Protein AF-A0A945N328-F1 (afdb_monomer)

Sequence (75 aa):
MPRASDLSFFDIGSHPVPTATNPLGVKGAGEGGTVGALASVMNAVNDALAPLGVKNLGMPATPERVWAAIQSAQA

Foldseek 3Di:
DDDPVRDDDDDDDDDDDFDPPDPVSDDDCPCVCVVVVVVVVLVVLCVVCVVLQQNHDDPDPDPVSSVVSSVVRVD

Solvent-accessible surface area (backbone atoms only — not compa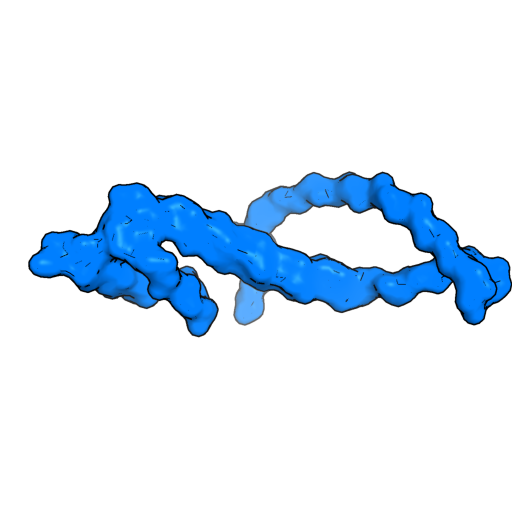rable to full-atom values): 5023 Å² total; per-residue (Å²): 132,86,55,83,88,73,55,80,90,80,88,87,85,88,81,92,75,72,41,90,89,46,99,81,27,73,78,92,59,91,56,56,61,65,62,50,48,56,57,51,52,48,48,52,54,35,59,71,35,39,89,55,57,35,88,77,73,68,86,73,84,43,74,68,57,51,51,52,44,47,57,63,43,73,109

Secondary structure (DSSP, 8-state):
---GGGS------------SSSTT-----TTHHHHHHHHHHHHHHHHHHGGGT----PSP--HHHHHHHHHHH--

Structure (mmCIF, N/CA/C/O backbone):
data_AF-A0A945N328-F1
#
_entry.id   AF-A0A945N328-F1
#
loop_
_atom_site.group_PDB
_atom_site.id
_atom_site.type_symbol
_atom_site.label_atom_id
_atom_site.label_alt_id
_atom_site.label_comp_id
_atom_site.label_asym_id
_atom_site.label_entity_id
_atom_site.label_seq_id
_atom_site.pdbx_PDB_ins_code
_atom_site.Cartn_x
_atom_site.Cartn_y
_atom_site.Cartn_z
_atom_site.occupancy
_atom_site.B_iso_or_equiv
_atom_site.auth_seq_id
_atom_site.auth_comp_id
_atom_site.auth_asym_id
_atom_site.auth_atom_id
_atom_site.pdbx_PDB_model_num
ATOM 1 N N . MET A 1 1 ? 8.132 -8.502 11.229 1.00 88.75 1 MET A N 1
ATOM 2 C CA . MET A 1 1 ? 8.168 -8.752 9.773 1.00 88.75 1 MET A CA 1
ATOM 3 C C . MET A 1 1 ? 6.912 -9.512 9.386 1.00 88.75 1 MET A C 1
ATOM 5 O O . MET A 1 1 ? 6.587 -10.436 10.129 1.00 88.75 1 MET A O 1
ATOM 9 N N . PRO A 1 2 ? 6.214 -9.116 8.307 1.00 91.75 2 PRO A N 1
ATOM 10 C CA . PRO A 1 2 ? 5.006 -9.796 7.849 1.00 91.75 2 PRO A CA 1
ATOM 11 C C . PRO A 1 2 ? 5.310 -11.223 7.373 1.00 91.75 2 PRO A C 1
ATOM 13 O O . PRO A 1 2 ? 6.383 -11.496 6.831 1.00 91.75 2 PRO A O 1
ATOM 16 N N . ARG A 1 3 ? 4.365 -12.131 7.596 1.00 96.12 3 ARG A N 1
ATOM 17 C CA . ARG A 1 3 ? 4.325 -13.509 7.094 1.00 96.12 3 ARG A CA 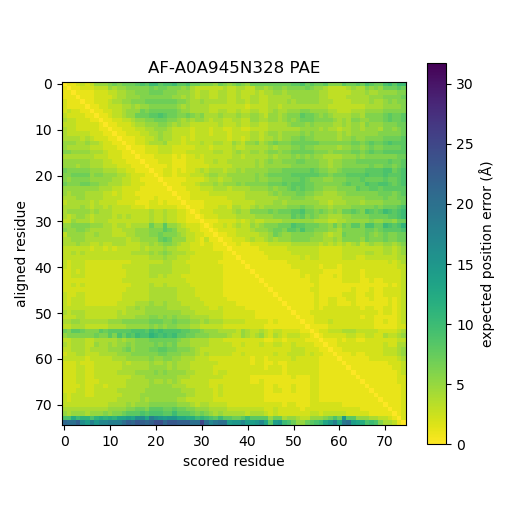1
ATOM 18 C C . ARG A 1 3 ? 3.452 -13.581 5.843 1.00 96.12 3 ARG A C 1
ATOM 20 O O . ARG A 1 3 ? 2.723 -12.647 5.530 1.00 96.12 3 ARG A O 1
ATOM 27 N N . ALA A 1 4 ? 3.480 -14.722 5.154 1.00 94.31 4 ALA A N 1
ATOM 28 C CA . ALA A 1 4 ? 2.652 -14.944 3.966 1.00 94.31 4 ALA A CA 1
ATOM 29 C C . ALA A 1 4 ? 1.149 -14.721 4.227 1.00 94.31 4 ALA A C 1
ATOM 31 O O . ALA A 1 4 ? 0.451 -14.214 3.360 1.00 94.31 4 ALA A O 1
ATOM 32 N N . SER A 1 5 ? 0.669 -15.046 5.431 1.00 96.12 5 SER A N 1
ATOM 33 C CA . SER A 1 5 ? -0.722 -14.837 5.853 1.00 96.12 5 SER A CA 1
ATOM 34 C C . SER A 1 5 ? -1.091 -13.381 6.150 1.00 96.12 5 SER A C 1
ATOM 36 O O . SER A 1 5 ? -2.269 -13.091 6.317 1.00 96.12 5 SER A O 1
ATOM 38 N N . ASP A 1 6 ? -0.111 -12.481 6.258 1.00 93.00 6 ASP A N 1
ATOM 39 C CA . ASP A 1 6 ? -0.343 -11.081 6.637 1.00 93.00 6 ASP A CA 1
ATOM 40 C C . ASP A 1 6 ? -0.588 -10.186 5.408 1.00 93.00 6 ASP A C 1
ATOM 42 O O . ASP A 1 6 ? -0.879 -8.999 5.551 1.00 93.00 6 ASP A O 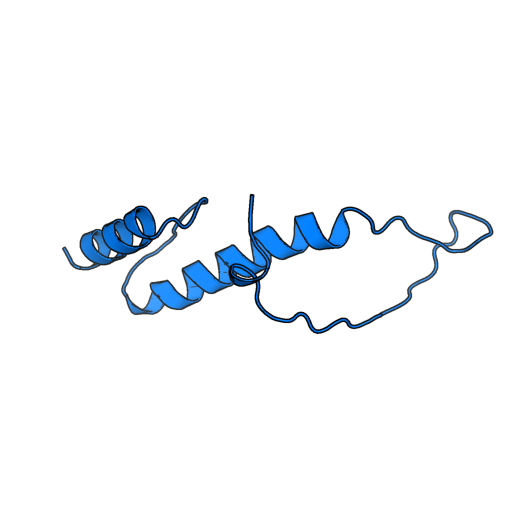1
ATOM 46 N N . LEU A 1 7 ? -0.434 -10.733 4.197 1.00 90.75 7 LEU A N 1
ATOM 47 C CA . LEU A 1 7 ? -0.530 -10.008 2.933 1.00 90.75 7 LEU A CA 1
ATOM 48 C C . LEU A 1 7 ? -1.732 -10.488 2.118 1.00 90.75 7 LEU A C 1
ATOM 50 O O . LEU A 1 7 ? -2.061 -11.671 2.093 1.00 90.75 7 LEU A O 1
ATOM 54 N N . SER A 1 8 ? -2.361 -9.552 1.411 1.00 88.81 8 SER A N 1
ATOM 55 C CA . SER A 1 8 ? -3.337 -9.872 0.365 1.00 88.81 8 SER A CA 1
ATOM 56 C C . SER A 1 8 ? -2.629 -10.285 -0.928 1.00 88.81 8 SER A C 1
ATOM 58 O O . SER A 1 8 ? -1.443 -10.004 -1.111 1.00 88.81 8 SER A O 1
ATOM 60 N N . PHE A 1 9 ? -3.356 -10.926 -1.844 1.00 93.69 9 PHE A N 1
ATOM 61 C CA . PHE A 1 9 ? -2.866 -11.110 -3.210 1.00 93.69 9 PHE A CA 1
ATOM 62 C C . PHE A 1 9 ? -2.704 -9.754 -3.911 1.00 93.69 9 PHE A C 1
ATOM 64 O O . PHE A 1 9 ? -3.432 -8.805 -3.618 1.00 93.69 9 PHE A O 1
ATOM 71 N N . PHE A 1 10 ? -1.738 -9.674 -4.826 1.00 91.12 10 PHE A N 1
ATOM 72 C CA . PHE A 1 10 ? -1.413 -8.454 -5.559 1.00 91.12 10 PHE A CA 1
ATOM 73 C C . PHE A 1 10 ? -1.768 -8.611 -7.033 1.00 91.12 10 PHE A C 1
ATOM 75 O O . PHE A 1 10 ? -1.338 -9.575 -7.668 1.00 91.12 10 PHE A O 1
ATOM 82 N N . ASP A 1 11 ? -2.455 -7.615 -7.581 1.00 94.00 11 ASP A N 1
ATOM 83 C CA . ASP A 1 11 ? -2.581 -7.436 -9.023 1.00 94.00 11 ASP A CA 1
ATOM 84 C C . ASP A 1 11 ? -1.465 -6.514 -9.522 1.00 94.00 11 ASP A C 1
ATOM 86 O O . ASP A 1 11 ? -1.200 -5.458 -8.940 1.00 94.00 11 ASP A O 1
ATOM 90 N N . ILE A 1 12 ? -0.793 -6.911 -10.605 1.00 92.69 12 ILE A N 1
ATOM 91 C CA . ILE A 1 12 ? 0.358 -6.182 -11.151 1.00 92.69 12 ILE A CA 1
ATOM 92 C C . ILE A 1 12 ? 0.032 -5.706 -12.566 1.00 92.69 12 ILE A C 1
ATOM 94 O O . ILE A 1 12 ? -0.131 -6.506 -13.485 1.00 92.69 12 ILE A O 1
ATOM 98 N N . GLY A 1 13 ? -0.017 -4.385 -12.744 1.00 93.81 13 GLY A N 1
ATOM 99 C CA . GLY A 1 13 ? -0.098 -3.728 -14.047 1.00 93.81 13 GLY A CA 1
ATOM 100 C C . GLY A 1 13 ? 1.242 -3.114 -14.455 1.00 93.81 13 GLY A C 1
ATOM 101 O O . GLY A 1 13 ? 2.044 -2.729 -13.605 1.00 93.81 13 GLY A O 1
ATOM 102 N N . SER A 1 14 ? 1.481 -2.988 -15.762 1.00 92.50 14 SER A N 1
ATOM 103 C CA . SER A 1 14 ? 2.663 -2.313 -16.306 1.00 92.50 14 SER A CA 1
ATOM 104 C C . SER A 1 14 ? 2.253 -1.180 -17.240 1.00 92.50 14 SER A C 1
ATOM 106 O O . SER A 1 14 ? 1.373 -1.345 -18.085 1.00 92.50 14 SER A O 1
ATOM 108 N N . HIS A 1 15 ? 2.910 -0.031 -17.093 1.00 94.31 15 HIS A N 1
ATOM 109 C CA . HIS A 1 15 ? 2.753 1.122 -17.973 1.00 94.31 15 HIS A CA 1
ATOM 110 C C . HIS A 1 15 ? 4.138 1.685 -18.328 1.00 94.31 15 HIS A C 1
ATOM 112 O O . HIS A 1 15 ? 4.654 2.567 -17.634 1.00 94.31 15 HIS A O 1
ATOM 118 N N . PRO A 1 16 ? 4.803 1.133 -19.358 1.00 93.44 16 PRO A N 1
ATOM 119 C CA . PRO A 1 16 ? 6.164 1.518 -19.692 1.00 93.44 16 PRO A CA 1
ATOM 120 C C . PRO A 1 16 ? 6.201 2.910 -20.328 1.00 93.44 16 PRO A C 1
ATOM 122 O O . PRO A 1 16 ? 5.607 3.154 -21.374 1.00 93.44 16 PRO A O 1
ATOM 125 N N . VAL A 1 17 ? 6.979 3.805 -19.719 1.00 96.31 17 VAL A N 1
ATOM 126 C CA . VAL A 1 17 ? 7.331 5.115 -20.283 1.00 96.31 17 VAL A CA 1
ATOM 127 C C . VAL A 1 17 ? 8.858 5.203 -20.320 1.00 96.31 17 VAL A C 1
ATOM 129 O O . VAL A 1 17 ? 9.456 5.483 -19.272 1.00 96.31 17 VAL A O 1
ATOM 132 N N . PRO A 1 18 ? 9.511 4.939 -21.469 1.00 96.50 18 PRO A N 1
ATOM 133 C CA . PRO A 1 18 ? 10.969 4.974 -21.578 1.00 96.50 18 PRO A CA 1
ATOM 134 C C . PRO A 1 18 ? 11.559 6.340 -21.205 1.00 96.50 18 PRO A C 1
ATOM 136 O O . PRO A 1 18 ? 10.911 7.376 -21.358 1.00 96.50 18 PRO A O 1
ATOM 139 N N . THR A 1 19 ? 12.790 6.355 -20.694 1.00 96.88 19 THR A N 1
ATOM 140 C CA . THR A 1 19 ? 13.540 7.601 -20.452 1.00 96.88 19 THR A CA 1
ATOM 141 C C . THR A 1 19 ? 14.534 7.890 -21.575 1.00 96.88 19 THR A C 1
ATOM 143 O O . THR A 1 19 ? 15.119 6.972 -22.132 1.00 96.88 19 THR A O 1
ATOM 146 N N . ALA A 1 20 ? 14.782 9.167 -21.869 1.00 97.56 20 ALA A N 1
ATOM 147 C CA . ALA A 1 20 ? 15.850 9.583 -22.783 1.00 97.56 20 ALA A CA 1
ATOM 148 C C . ALA A 1 20 ? 17.230 9.691 -22.096 1.00 97.56 20 ALA A C 1
ATOM 150 O O . ALA A 1 20 ? 18.232 9.953 -22.751 1.00 97.56 20 ALA A O 1
ATOM 151 N N . THR A 1 21 ? 17.295 9.520 -20.769 1.00 97.81 21 THR A N 1
ATOM 152 C CA . THR A 1 21 ? 18.500 9.796 -19.962 1.00 97.81 21 THR A CA 1
ATOM 153 C C . THR A 1 21 ? 19.552 8.690 -19.980 1.00 97.81 21 THR A C 1
ATOM 155 O O . THR A 1 21 ? 20.656 8.896 -19.484 1.00 97.81 21 THR A O 1
ATOM 158 N N . ASN A 1 22 ? 19.231 7.510 -20.513 1.00 97.75 22 ASN A N 1
ATOM 159 C CA . ASN A 1 22 ? 20.195 6.431 -20.693 1.00 97.75 22 ASN A CA 1
ATOM 160 C C . ASN A 1 22 ? 19.880 5.618 -21.960 1.00 97.75 22 ASN A C 1
ATOM 162 O O . ASN A 1 22 ? 18.711 5.538 -22.342 1.00 97.75 22 ASN A O 1
ATOM 166 N N . PRO A 1 23 ? 20.887 4.974 -22.587 1.00 97.44 23 PRO A N 1
ATOM 167 C CA . PRO A 1 23 ? 20.712 4.266 -23.861 1.00 97.44 23 PRO A CA 1
ATOM 168 C C . PRO A 1 23 ? 19.728 3.092 -23.818 1.00 97.44 23 PRO A C 1
ATOM 170 O O . PRO A 1 23 ? 19.241 2.666 -24.859 1.00 97.44 23 PRO A O 1
ATOM 173 N N . LEU A 1 24 ? 19.450 2.553 -22.628 1.00 97.69 24 LEU A N 1
ATOM 174 C CA . LEU A 1 24 ? 18.549 1.415 -22.447 1.00 97.69 24 LEU A CA 1
ATOM 175 C C . LEU A 1 24 ? 17.087 1.845 -22.258 1.00 97.69 24 LEU A C 1
ATOM 177 O O . LEU A 1 24 ? 16.197 1.000 -22.261 1.00 97.69 24 LEU A O 1
ATOM 181 N N . GLY A 1 25 ? 16.822 3.137 -22.045 1.00 97.44 25 GLY A N 1
ATOM 182 C CA . GLY A 1 25 ? 15.480 3.649 -21.776 1.00 97.44 25 GLY A CA 1
ATOM 183 C C . GLY A 1 25 ? 14.876 3.204 -20.439 1.00 97.44 25 GLY A C 1
ATOM 184 O O . GLY A 1 25 ? 13.684 3.421 -20.212 1.00 97.44 25 GLY A O 1
ATOM 185 N N . VAL A 1 26 ? 15.673 2.614 -19.542 1.00 96.56 26 VAL A N 1
ATOM 186 C CA . VAL A 1 26 ? 15.201 2.004 -18.288 1.00 96.56 26 VAL A CA 1
ATOM 187 C C . VAL A 1 26 ? 15.154 3.001 -17.131 1.00 96.56 26 VAL A C 1
ATOM 189 O O . VAL A 1 26 ? 15.913 3.970 -17.088 1.00 96.56 26 VAL A O 1
ATOM 192 N N . LYS A 1 27 ? 14.273 2.744 -16.162 1.00 95.44 27 LYS A N 1
ATOM 193 C CA . LYS A 1 27 ? 14.147 3.504 -14.911 1.00 95.44 27 LYS A CA 1
ATOM 194 C C . LYS A 1 27 ? 14.270 2.550 -13.725 1.00 95.44 27 LYS A C 1
ATOM 196 O O . LYS A 1 27 ? 13.870 1.392 -13.821 1.00 95.44 27 LYS A O 1
ATOM 201 N N . GLY A 1 28 ? 14.810 3.040 -12.610 1.00 93.00 28 GLY A N 1
ATOM 202 C CA . GLY A 1 28 ? 14.804 2.294 -11.352 1.00 93.00 28 GLY A CA 1
ATOM 203 C C . GLY A 1 28 ? 13.379 2.143 -10.813 1.00 93.00 28 GLY A C 1
ATOM 204 O O . GLY A 1 28 ? 12.600 3.092 -10.870 1.00 93.00 28 GLY A O 1
ATOM 205 N N . ALA A 1 29 ? 13.046 0.958 -10.299 1.00 90.62 29 ALA A N 1
ATOM 206 C CA . ALA A 1 29 ? 11.713 0.646 -9.770 1.00 90.62 29 ALA A CA 1
ATOM 207 C C . ALA A 1 29 ? 11.729 -0.040 -8.389 1.00 90.62 29 ALA A C 1
ATOM 209 O O . ALA A 1 29 ? 10.665 -0.309 -7.838 1.00 90.62 29 ALA A O 1
ATOM 210 N N . GLY A 1 30 ? 12.910 -0.307 -7.814 1.00 91.75 30 GLY A N 1
ATOM 211 C CA . GLY A 1 30 ? 13.052 -1.120 -6.596 1.00 91.75 30 GLY A CA 1
ATOM 212 C C . GLY A 1 30 ? 12.297 -0.585 -5.374 1.00 91.75 30 GLY A C 1
ATOM 213 O O . GLY A 1 30 ? 11.843 -1.366 -4.546 1.00 91.75 30 GLY A O 1
ATOM 214 N N . GLU A 1 31 ? 12.103 0.731 -5.289 1.00 94.31 31 GLU A N 1
ATOM 215 C CA . GLU A 1 31 ? 11.398 1.382 -4.176 1.00 94.31 31 GLU A CA 1
ATOM 216 C C . GLU A 1 31 ? 9.944 1.748 -4.505 1.00 94.31 31 GLU A C 1
ATOM 218 O O . GLU A 1 31 ? 9.195 2.145 -3.613 1.00 94.31 31 GLU A O 1
ATOM 223 N N . GLY A 1 32 ? 9.517 1.599 -5.766 1.00 85.81 32 GLY A N 1
ATOM 224 C CA . GLY A 1 32 ? 8.203 2.062 -6.223 1.00 85.81 32 GLY A CA 1
ATOM 225 C C . GLY A 1 32 ? 7.051 1.427 -5.443 1.00 85.81 32 GLY A C 1
ATOM 226 O O . GLY A 1 32 ? 6.112 2.118 -5.049 1.00 85.81 32 GLY A O 1
ATOM 227 N N . GLY A 1 33 ? 7.169 0.128 -5.144 1.00 84.75 33 GLY A N 1
ATOM 228 C CA . GLY A 1 33 ? 6.206 -0.594 -4.313 1.00 84.75 33 GLY A CA 1
ATOM 229 C C . GLY A 1 33 ? 6.170 -0.079 -2.874 1.00 84.75 33 GLY A C 1
ATOM 230 O O . GLY A 1 33 ? 5.097 0.210 -2.360 1.00 84.75 33 GLY A O 1
ATOM 231 N N . THR A 1 34 ? 7.329 0.100 -2.237 1.00 88.12 34 THR A N 1
ATOM 232 C CA . THR A 1 34 ? 7.419 0.539 -0.834 1.00 88.12 34 THR A CA 1
ATOM 233 C C . THR A 1 34 ? 6.846 1.941 -0.632 1.00 88.12 34 THR A C 1
ATOM 235 O O . THR A 1 34 ? 6.101 2.168 0.321 1.00 88.12 34 THR A O 1
ATOM 238 N N . VAL A 1 35 ? 7.157 2.876 -1.535 1.00 88.94 35 VAL A N 1
ATOM 239 C CA . VAL A 1 35 ? 6.701 4.271 -1.431 1.00 88.94 35 VAL A CA 1
ATOM 240 C C . VAL A 1 35 ? 5.189 4.367 -1.644 1.00 88.94 35 VAL A C 1
ATOM 242 O O . VAL A 1 35 ? 4.490 4.989 -0.844 1.00 88.94 35 VAL A O 1
ATOM 245 N N . GLY A 1 36 ? 4.668 3.727 -2.696 1.00 91.94 36 GLY A N 1
ATOM 246 C CA . GLY A 1 36 ? 3.241 3.773 -3.019 1.00 91.94 36 GLY A CA 1
ATOM 247 C C . GLY A 1 36 ? 2.364 2.999 -2.031 1.00 91.94 36 GLY A C 1
ATOM 248 O O . GLY A 1 36 ? 1.288 3.474 -1.661 1.00 91.94 36 GLY A O 1
ATOM 249 N N . ALA A 1 37 ? 2.822 1.831 -1.566 1.00 91.69 37 ALA A N 1
ATOM 250 C CA . ALA A 1 37 ? 2.026 0.945 -0.719 1.00 91.69 37 ALA A CA 1
ATOM 251 C C . ALA A 1 37 ? 1.673 1.575 0.634 1.00 91.69 37 ALA A C 1
ATOM 253 O O . ALA A 1 37 ? 0.527 1.472 1.067 1.00 91.69 37 ALA A O 1
ATOM 254 N N . LEU A 1 38 ? 2.618 2.264 1.286 1.00 91.00 38 LEU A N 1
ATOM 255 C CA . LEU A 1 38 ? 2.379 2.879 2.598 1.00 91.00 38 LEU A CA 1
ATOM 256 C C . LEU A 1 38 ? 1.264 3.930 2.542 1.00 91.00 38 LEU A C 1
ATOM 258 O O . LEU A 1 38 ? 0.337 3.896 3.351 1.00 91.00 38 LEU A O 1
ATOM 262 N N . ALA A 1 39 ? 1.333 4.835 1.562 1.00 93.19 39 ALA A N 1
ATOM 263 C CA . ALA A 1 39 ? 0.317 5.864 1.373 1.00 93.19 39 ALA A CA 1
ATOM 264 C C . ALA A 1 39 ? -1.036 5.250 0.982 1.00 93.19 39 ALA A C 1
ATOM 266 O O . ALA A 1 39 ? -2.065 5.629 1.536 1.00 93.19 39 ALA A O 1
ATOM 267 N N . SER A 1 40 ? -1.036 4.270 0.073 1.00 94.56 40 SER A N 1
ATOM 268 C CA . SER A 1 40 ? -2.256 3.592 -0.376 1.00 94.56 40 SER A CA 1
ATOM 269 C C . SER A 1 40 ? -2.996 2.906 0.777 1.00 94.56 40 SER A C 1
ATOM 271 O O . SER A 1 40 ? -4.188 3.148 0.963 1.00 94.56 40 SER A O 1
ATOM 273 N N . VAL A 1 41 ? -2.289 2.126 1.602 1.00 93.94 41 VAL A N 1
ATOM 274 C CA . VAL A 1 41 ? -2.891 1.413 2.738 1.00 93.94 41 VAL A CA 1
ATOM 275 C C . VAL A 1 41 ? -3.416 2.388 3.790 1.00 93.94 41 VAL A C 1
ATOM 277 O O . VAL A 1 41 ? -4.531 2.219 4.273 1.00 93.94 41 VAL A O 1
ATOM 280 N N . MET A 1 42 ? -2.664 3.437 4.135 1.00 96.25 42 MET A N 1
ATOM 281 C CA . MET A 1 42 ? -3.122 4.402 5.141 1.00 96.25 42 MET A CA 1
ATOM 282 C C . MET A 1 42 ? -4.289 5.263 4.666 1.00 96.25 42 MET A C 1
ATOM 284 O O . MET A 1 42 ? -5.143 5.611 5.481 1.00 96.25 42 MET A O 1
ATOM 288 N N . ASN A 1 43 ? -4.357 5.582 3.373 1.00 96.81 43 ASN A N 1
ATOM 289 C CA . ASN A 1 43 ? -5.529 6.237 2.802 1.00 96.81 43 ASN A CA 1
ATOM 290 C C . ASN A 1 43 ? -6.752 5.324 2.906 1.00 96.81 43 ASN A C 1
ATOM 292 O O . ASN A 1 43 ? -7.792 5.784 3.358 1.00 96.81 43 ASN A O 1
ATOM 296 N N . ALA A 1 44 ? -6.615 4.033 2.582 1.00 96.94 44 ALA A N 1
ATOM 297 C CA . ALA A 1 44 ? -7.705 3.066 2.709 1.00 96.94 44 ALA A CA 1
ATOM 298 C C . ALA A 1 44 ? -8.177 2.895 4.165 1.00 96.94 44 ALA A C 1
ATOM 300 O O . ALA A 1 44 ? -9.376 2.863 4.427 1.00 96.94 44 ALA A O 1
ATOM 301 N N . VAL A 1 45 ? -7.249 2.838 5.129 1.00 97.56 45 VAL A N 1
ATOM 302 C CA . VAL A 1 45 ? -7.593 2.787 6.561 1.00 97.56 45 VAL A CA 1
ATOM 303 C C . VAL A 1 45 ?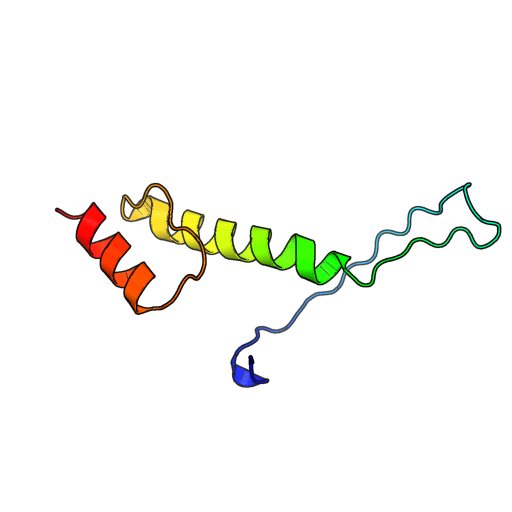 -8.354 4.044 6.985 1.00 97.56 45 VAL A C 1
ATOM 305 O O . VAL A 1 45 ? -9.376 3.939 7.653 1.00 97.56 45 VAL A O 1
ATOM 308 N N . ASN A 1 46 ? -7.881 5.232 6.603 1.00 97.94 46 ASN A N 1
ATOM 309 C CA . ASN A 1 46 ? -8.549 6.485 6.957 1.00 97.94 46 ASN A CA 1
ATOM 310 C C . ASN A 1 46 ? -9.922 6.631 6.294 1.00 97.94 46 ASN A C 1
ATOM 312 O O . ASN A 1 46 ? -10.861 7.062 6.956 1.00 97.94 46 ASN A O 1
ATOM 316 N N . ASP A 1 47 ? -10.051 6.230 5.031 1.00 98.19 47 ASP A N 1
ATOM 317 C CA . ASP A 1 47 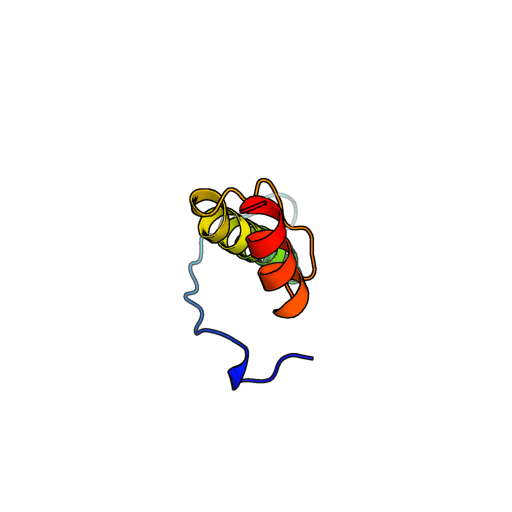? -11.325 6.213 4.309 1.00 98.19 47 ASP A CA 1
ATOM 318 C C . ASP A 1 47 ? -12.343 5.292 4.998 1.00 98.19 47 ASP A C 1
ATOM 320 O O . ASP A 1 47 ? -13.462 5.709 5.285 1.00 98.19 47 ASP A O 1
ATOM 324 N N . ALA A 1 48 ? -11.927 4.086 5.401 1.00 98.19 48 ALA A N 1
ATOM 325 C CA . ALA A 1 48 ? -12.783 3.150 6.131 1.00 98.19 48 ALA A CA 1
ATOM 326 C C . ALA A 1 48 ? -13.231 3.670 7.512 1.00 98.19 48 ALA A C 1
ATOM 328 O O . ALA A 1 48 ? -14.303 3.301 7.994 1.00 98.19 48 ALA A O 1
ATOM 329 N N . LEU A 1 49 ? -12.424 4.514 8.162 1.00 97.94 49 LEU A N 1
ATOM 330 C CA . LEU A 1 49 ? -12.727 5.076 9.482 1.00 97.94 49 LEU A CA 1
ATOM 331 C C . LEU A 1 49 ? -13.493 6.405 9.420 1.00 97.94 49 LEU A C 1
ATOM 333 O O . LEU A 1 49 ? -14.123 6.784 10.410 1.00 97.94 49 LEU A O 1
ATOM 337 N N . ALA A 1 50 ? -13.482 7.102 8.283 1.00 97.88 50 ALA A N 1
ATOM 338 C CA . ALA A 1 50 ? -14.149 8.392 8.129 1.00 97.88 50 ALA A CA 1
ATOM 339 C C . ALA A 1 50 ? -15.663 8.347 8.444 1.00 97.88 50 ALA A C 1
ATOM 341 O O . ALA A 1 50 ? -16.128 9.227 9.176 1.00 97.88 50 ALA A O 1
ATOM 342 N N . PRO A 1 51 ? -16.444 7.324 8.022 1.00 97.56 51 PRO A N 1
ATOM 343 C CA . PRO A 1 51 ? -17.857 7.196 8.398 1.00 97.56 51 PRO A CA 1
ATOM 344 C C . PRO A 1 51 ? -18.098 7.032 9.905 1.00 97.56 51 PRO A C 1
ATOM 346 O O . PRO A 1 51 ? -19.207 7.266 10.375 1.00 97.56 51 PRO A O 1
ATOM 349 N N . LEU A 1 52 ? -17.071 6.635 10.665 1.00 97.38 52 LEU A N 1
ATOM 350 C CA . LEU A 1 52 ? -17.120 6.483 12.121 1.00 97.38 52 LEU A CA 1
ATOM 351 C C . LEU A 1 52 ? -16.729 7.773 12.865 1.00 97.38 52 LEU A C 1
ATOM 353 O O . LEU A 1 52 ? -16.611 7.758 14.086 1.00 97.38 52 LEU A O 1
ATOM 357 N N . GLY A 1 53 ? -16.501 8.879 12.147 1.00 97.06 53 GLY A N 1
ATOM 358 C CA . GLY A 1 53 ? -16.135 10.179 12.720 1.00 97.06 53 GLY A CA 1
ATOM 359 C C . GLY A 1 53 ? -14.636 10.370 12.974 1.00 97.06 53 GLY A C 1
AT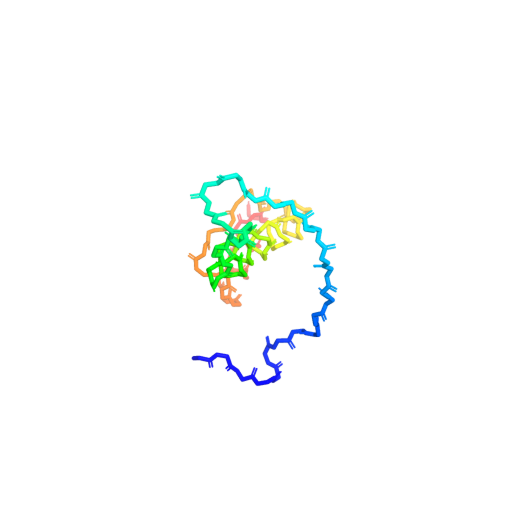OM 360 O O . GLY A 1 53 ? -14.218 11.431 13.446 1.00 97.06 53 GLY A O 1
ATOM 361 N N . VAL A 1 54 ? -13.799 9.384 12.638 1.00 97.69 54 VAL A N 1
ATOM 362 C CA . VAL A 1 54 ? -12.341 9.500 12.771 1.00 97.69 54 VAL A CA 1
ATOM 363 C C . VAL A 1 54 ? -11.806 10.418 11.673 1.00 97.69 54 VAL A C 1
ATOM 365 O O . VAL A 1 54 ? -11.925 10.123 10.488 1.00 97.69 54 VAL A O 1
ATOM 368 N N . LYS A 1 55 ? -11.183 11.536 12.061 1.00 92.38 55 LYS A N 1
ATOM 369 C CA . LYS A 1 55 ? -10.657 12.527 11.103 1.00 92.38 55 LYS A CA 1
ATOM 370 C C . LYS A 1 55 ? -9.353 12.095 10.435 1.00 92.38 55 LYS A C 1
ATOM 372 O O . LYS A 1 55 ? -9.156 12.362 9.255 1.00 92.38 55 LYS A O 1
ATOM 377 N N . ASN A 1 56 ? -8.432 11.525 11.211 1.00 93.56 56 ASN A N 1
ATOM 378 C CA . ASN A 1 56 ? -7.132 11.066 10.729 1.00 93.56 56 ASN A CA 1
ATOM 379 C C . ASN A 1 56 ? -6.493 10.119 11.756 1.00 93.56 56 ASN A C 1
ATOM 381 O O . ASN A 1 56 ? -6.350 10.471 12.928 1.00 93.56 56 ASN A O 1
ATOM 385 N N . LEU A 1 57 ? -6.076 8.945 11.298 1.00 97.31 57 LEU A N 1
ATOM 386 C CA . LEU A 1 57 ? -5.231 7.997 11.999 1.00 97.31 57 LEU A CA 1
ATOM 387 C C . LEU A 1 57 ? -3.854 7.939 11.323 1.00 97.31 57 LEU A C 1
ATOM 389 O O . LEU A 1 57 ? -3.719 7.557 10.159 1.00 97.31 57 LEU A O 1
ATOM 393 N N . GLY A 1 58 ? -2.815 8.266 12.093 1.00 95.88 58 GLY A N 1
ATOM 394 C CA . GLY A 1 58 ? -1.420 8.137 11.673 1.00 95.88 58 GLY A CA 1
ATOM 395 C C . GLY A 1 58 ? -0.851 6.728 11.866 1.00 95.88 58 GLY A C 1
ATOM 396 O O . GLY A 1 58 ? -1.309 5.960 12.719 1.00 95.88 58 GLY A O 1
ATOM 397 N N . MET A 1 59 ? 0.207 6.423 11.112 1.00 94.88 59 MET A N 1
ATOM 398 C CA . MET A 1 59 ? 0.946 5.157 11.186 1.00 94.88 59 MET A CA 1
ATOM 399 C C . MET A 1 59 ? 1.597 4.930 12.566 1.00 94.88 59 MET A C 1
ATOM 401 O O . MET A 1 59 ? 2.019 5.900 13.199 1.00 94.88 59 MET A O 1
ATOM 405 N N . PRO A 1 60 ? 1.769 3.669 13.009 1.00 95.19 60 PRO A N 1
ATOM 406 C CA . PRO A 1 60 ? 1.210 2.444 12.431 1.00 95.19 60 PRO A CA 1
ATOM 407 C C . PRO A 1 60 ? -0.272 2.253 12.804 1.00 95.19 60 PRO A C 1
ATOM 409 O O . PRO A 1 60 ? -0.697 2.611 13.903 1.00 95.19 60 PRO A O 1
ATOM 412 N N . ALA A 1 61 ? -1.052 1.636 11.914 1.00 96.50 61 ALA A N 1
ATOM 413 C CA . ALA A 1 61 ? -2.454 1.285 12.156 1.00 96.50 61 ALA A CA 1
ATOM 414 C C . ALA A 1 61 ? -2.578 -0.054 12.912 1.00 96.50 61 ALA A C 1
ATOM 416 O O . ALA A 1 61 ? -3.069 -1.047 12.380 1.00 96.50 61 ALA A O 1
ATOM 417 N N . THR A 1 62 ? -2.076 -0.113 14.148 1.00 97.06 62 THR A N 1
ATOM 418 C CA . THR A 1 62 ? -2.249 -1.307 14.993 1.00 97.06 62 THR A CA 1
ATOM 419 C C . THR A 1 62 ? -3.714 -1.461 15.426 1.00 97.06 62 THR A C 1
ATOM 421 O O . THR A 1 62 ? -4.408 -0.448 15.552 1.00 97.06 62 THR A O 1
ATOM 424 N N . PRO A 1 63 ? -4.193 -2.687 15.722 1.00 97.75 63 PRO A N 1
ATOM 425 C CA . PRO A 1 63 ? -5.574 -2.903 16.164 1.00 97.75 63 PRO A CA 1
ATOM 426 C C . PRO A 1 63 ? -5.981 -2.038 17.365 1.00 97.75 63 PRO A C 1
ATOM 428 O O . PRO A 1 63 ? -7.064 -1.462 17.371 1.00 97.75 63 PRO A O 1
ATOM 431 N N . GLU A 1 64 ? -5.086 -1.878 18.345 1.0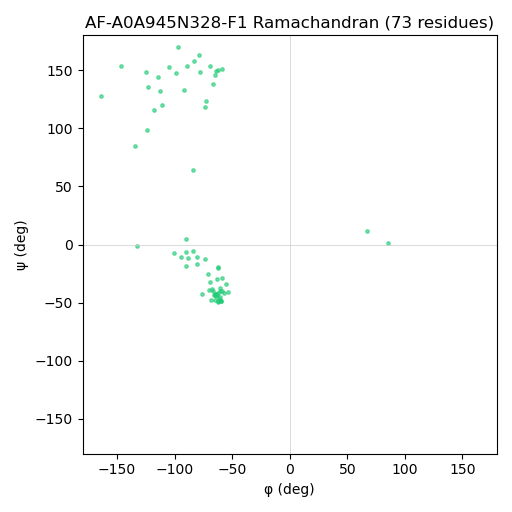0 98.31 64 GLU A N 1
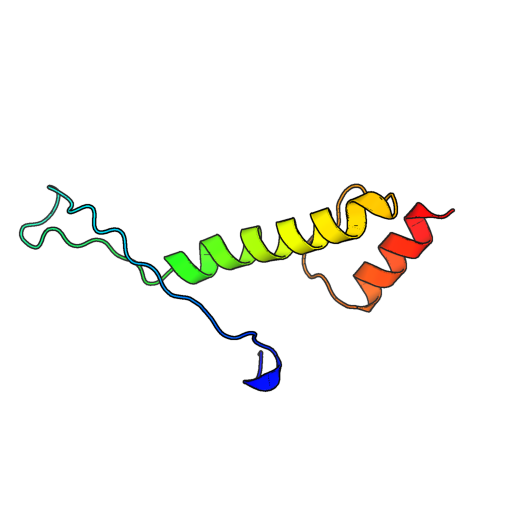ATOM 432 C CA . GLU A 1 64 ? -5.295 -1.016 19.516 1.00 98.31 64 GLU A CA 1
ATOM 433 C C . GLU A 1 64 ? -5.518 0.453 19.126 1.00 98.31 64 GLU A C 1
ATOM 435 O O . GLU A 1 64 ? -6.464 1.084 19.593 1.00 98.31 64 GLU A O 1
ATOM 440 N N . ARG A 1 65 ? -4.675 1.001 18.239 1.00 98.19 65 ARG A N 1
ATOM 441 C CA . ARG A 1 65 ? -4.766 2.404 17.803 1.00 98.19 65 ARG A CA 1
ATOM 442 C C . ARG A 1 65 ? -6.025 2.660 16.983 1.00 98.19 65 ARG A C 1
ATOM 444 O O . ARG A 1 65 ? -6.644 3.708 17.143 1.00 98.19 65 ARG A O 1
ATOM 451 N N . VAL A 1 66 ? -6.410 1.703 16.138 1.00 98.12 66 VAL A N 1
ATOM 452 C CA . VAL A 1 66 ? -7.668 1.754 15.381 1.00 98.12 66 VAL A CA 1
ATOM 453 C C . VAL A 1 66 ? -8.858 1.764 16.341 1.00 98.12 66 VAL A C 1
ATOM 455 O O . VAL A 1 66 ? -9.715 2.637 16.240 1.00 98.12 66 VAL A O 1
ATOM 458 N N . TRP A 1 67 ? -8.883 0.849 17.312 1.00 97.62 67 TRP A N 1
ATOM 459 C CA . TRP A 1 67 ? -9.950 0.778 18.308 1.00 97.62 67 TRP A CA 1
ATOM 460 C C . TRP A 1 67 ? -10.057 2.068 19.133 1.00 97.62 67 TRP A C 1
ATOM 462 O O . TRP A 1 67 ? -11.134 2.653 19.223 1.00 97.62 67 TRP A O 1
ATOM 472 N N . ALA A 1 68 ? -8.940 2.573 19.662 1.00 97.50 68 ALA A N 1
ATOM 473 C CA . ALA A 1 68 ? -8.916 3.805 20.448 1.00 97.50 68 ALA A CA 1
ATOM 474 C C . ALA A 1 68 ? -9.397 5.028 19.647 1.00 97.50 68 ALA A C 1
ATOM 476 O O . ALA A 1 68 ? -10.099 5.882 20.192 1.00 97.50 68 ALA A O 1
ATOM 477 N N . ALA A 1 69 ? -9.054 5.108 18.357 1.00 97.69 69 ALA A N 1
ATOM 478 C CA . ALA A 1 69 ? -9.516 6.177 17.477 1.00 97.69 69 ALA A CA 1
ATOM 479 C C . ALA A 1 69 ? -11.037 6.136 17.276 1.00 97.69 69 ALA A C 1
ATOM 481 O O . ALA A 1 69 ? -11.683 7.177 17.367 1.00 97.69 69 ALA A O 1
ATOM 482 N N . ILE A 1 70 ? -11.611 4.944 17.073 1.00 97.94 70 ILE A N 1
ATOM 483 C CA . ILE A 1 70 ? -13.065 4.759 16.958 1.00 97.94 70 ILE A CA 1
ATOM 484 C C . ILE A 1 70 ? -13.762 5.173 18.258 1.00 97.94 70 ILE A C 1
ATOM 486 O O . ILE A 1 70 ? -14.703 5.960 18.218 1.00 97.94 70 ILE A O 1
ATOM 490 N N . GLN A 1 71 ? -13.274 4.707 19.413 1.00 97.69 71 GLN A N 1
ATOM 491 C CA . GLN A 1 71 ? -13.863 5.063 20.708 1.00 97.69 71 GLN A CA 1
ATOM 492 C C . GLN A 1 71 ? -13.808 6.571 20.975 1.00 97.69 71 GLN A C 1
ATOM 494 O O . GLN A 1 71 ? -14.765 7.144 21.484 1.00 97.69 71 GLN A O 1
ATOM 499 N N . SER A 1 72 ? -12.699 7.219 20.610 1.00 96.31 72 SER A N 1
ATOM 500 C CA . SER A 1 72 ? -12.507 8.658 20.818 1.00 96.31 72 SER A CA 1
ATOM 501 C C . SER A 1 72 ? -13.378 9.517 19.895 1.00 96.31 72 SER A C 1
ATOM 503 O O . SER A 1 72 ? -13.663 10.657 20.236 1.00 96.31 72 SER A O 1
ATOM 505 N N . ALA A 1 73 ? -13.790 8.998 18.735 1.00 95.19 73 ALA A N 1
ATOM 506 C CA . ALA A 1 73 ? -14.684 9.694 17.806 1.00 95.19 73 ALA A CA 1
ATOM 507 C C . ALA A 1 73 ? -16.173 9.603 18.200 1.00 95.19 73 ALA A C 1
ATOM 509 O O . ALA A 1 73 ? -16.983 10.371 17.687 1.00 95.19 73 ALA A O 1
ATOM 510 N N . GLN A 1 74 ? -16.528 8.664 19.083 1.00 87.00 74 GLN A N 1
ATOM 511 C CA . GLN A 1 74 ? -17.896 8.436 19.571 1.00 87.00 74 GLN A CA 1
ATOM 512 C C . GLN A 1 74 ? -18.215 9.157 20.891 1.00 87.00 74 GLN A C 1
ATOM 514 O O . GLN A 1 74 ? -19.377 9.158 21.301 1.00 87.00 74 GLN A O 1
ATOM 519 N N . ALA A 1 75 ? -17.201 9.710 21.562 1.00 71.56 75 ALA A N 1
ATOM 520 C CA . ALA A 1 75 ? -17.334 10.481 22.800 1.00 71.56 75 ALA A CA 1
ATOM 521 C C . ALA A 1 75 ? -17.661 11.953 22.511 1.00 71.56 75 ALA A C 1
ATOM 52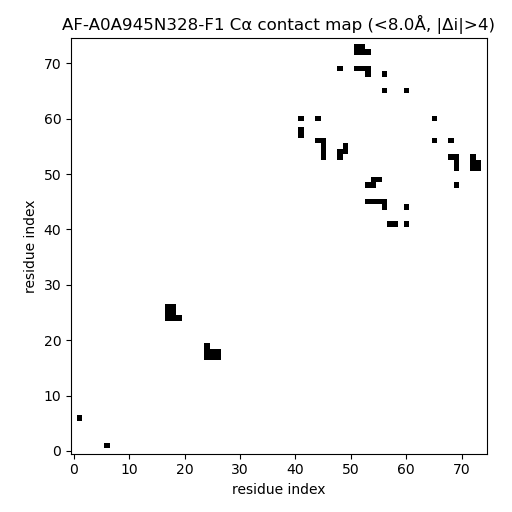3 O O . ALA A 1 75 ? -18.473 12.521 23.275 1.00 71.56 75 ALA A O 1
#

Radius of gyration: 17.97 Å; Cα contacts (8 Å, |Δi|>4): 34; chains: 1; bounding box: 39×28×47 Å

pLDDT: mean 94.5, std 4.2, range [71.56, 98.31]

Mean predicted aligned error: 3.74 Å